Protein AF-A0A397UQ59-F1 (afdb_monomer_lite)

Organism: NCBI:txid44941

Secondary structure (DSSP, 8-state):
-HHHHHHHHHHHTS----EEEEEE-S---TTSGGG-SEEEEEE-PPPPPTT----------PPPPP--PPSPP---HHHHHHT-PPP----TTSS--PPPHHHHHHHHHHHHHHHHHHHHHHHHHHHHHHHHHHHHHHHHT-

Structure (mmCIF, N/CA/C/O backbone):
data_AF-A0A397UQ59-F1
#
_entry.id   AF-A0A397UQ59-F1
#
loop_
_atom_site.group_PDB
_atom_site.id
_atom_site.type_symbol
_atom_site.label_atom_id
_atom_site.label_alt_id
_atom_site.label_comp_id
_atom_site.label_asym_id
_atom_site.label_entity_id
_atom_site.label_seq_id
_atom_site.pdbx_PDB_ins_code
_atom_site.Cartn_x
_atom_site.Cartn_y
_atom_site.Cartn_z
_atom_site.occupancy
_atom_site.B_iso_or_equiv
_atom_site.auth_seq_id
_atom_site.auth_comp_id
_atom_site.auth_asym_id
_atom_site.auth_atom_id
_atom_site.pdbx_PDB_model_num
ATOM 1 N N . MET A 1 1 ? -3.990 -54.113 31.755 1.00 54.22 1 MET A N 1
ATOM 2 C CA . MET A 1 1 ? -4.418 -52.722 32.055 1.00 54.22 1 MET A CA 1
ATOM 3 C C . MET A 1 1 ? -5.938 -52.513 32.031 1.00 54.22 1 MET A C 1
ATOM 5 O O . MET A 1 1 ? -6.418 -51.573 32.645 1.00 54.22 1 MET A O 1
ATOM 9 N N . THR A 1 2 ? -6.726 -53.398 31.415 1.00 46.16 2 THR A N 1
ATOM 10 C CA . THR A 1 2 ? -8.191 -53.256 31.269 1.00 46.16 2 THR A CA 1
ATOM 11 C C . THR A 1 2 ? -9.005 -53.572 32.534 1.00 46.16 2 THR A C 1
ATOM 13 O O . THR A 1 2 ? -10.144 -53.132 32.653 1.00 46.16 2 THR A O 1
ATOM 16 N N . VAL A 1 3 ? -8.436 -54.308 33.495 1.00 53.44 3 VAL A N 1
ATOM 17 C CA . VAL A 1 3 ? -9.121 -54.706 34.745 1.00 53.44 3 VAL A CA 1
ATOM 18 C C . VAL A 1 3 ? -9.218 -53.540 35.743 1.00 53.44 3 VAL A C 1
ATOM 20 O O . VAL A 1 3 ? -10.230 -53.392 36.418 1.00 53.44 3 VAL A O 1
ATOM 23 N N . MET A 1 4 ? -8.227 -52.641 35.765 1.00 55.31 4 MET A N 1
ATOM 24 C CA . MET A 1 4 ? -8.211 -51.481 36.671 1.00 55.31 4 MET A CA 1
ATOM 25 C C . MET A 1 4 ? -9.218 -50.395 36.257 1.00 55.31 4 MET A C 1
ATOM 27 O O . MET A 1 4 ? -9.889 -49.824 37.113 1.00 55.31 4 MET A O 1
ATOM 31 N N . LEU A 1 5 ? -9.392 -50.152 34.949 1.00 54.16 5 LEU A N 1
ATOM 32 C CA . LEU A 1 5 ? -10.373 -49.175 34.452 1.00 54.16 5 LEU A CA 1
ATOM 33 C C . LEU A 1 5 ? -11.825 -49.648 34.612 1.00 54.16 5 LEU A C 1
ATOM 35 O O . LEU A 1 5 ? -12.690 -48.846 34.954 1.00 54.16 5 LEU A O 1
ATOM 39 N N . LYS A 1 6 ? -12.103 -50.944 34.409 1.00 48.81 6 LYS A N 1
ATOM 40 C CA . LYS A 1 6 ? -13.453 -51.500 34.619 1.00 48.81 6 LYS A CA 1
ATOM 41 C C . LYS A 1 6 ? -13.875 -51.431 36.090 1.00 48.81 6 LYS A C 1
ATOM 43 O O . LYS A 1 6 ? -15.040 -51.168 36.373 1.00 48.81 6 LYS A O 1
ATOM 48 N N . ASN A 1 7 ? -12.924 -51.588 37.010 1.00 49.34 7 ASN A N 1
ATOM 49 C CA . ASN A 1 7 ? -13.164 -51.398 38.436 1.00 49.34 7 ASN A CA 1
ATOM 50 C C . ASN A 1 7 ? -13.395 -49.913 38.773 1.00 49.34 7 ASN A C 1
ATOM 52 O O . ASN A 1 7 ? -14.385 -49.597 39.421 1.00 49.34 7 ASN A O 1
ATOM 56 N N . ALA A 1 8 ? -12.582 -48.984 38.260 1.00 51.16 8 ALA A N 1
ATOM 57 C CA . ALA A 1 8 ? -12.723 -47.548 38.540 1.00 51.16 8 ALA A CA 1
ATOM 58 C C . ALA A 1 8 ? -14.071 -46.934 38.097 1.00 51.16 8 ALA A C 1
ATOM 60 O O . ALA A 1 8 ? -14.598 -46.055 38.776 1.00 51.16 8 ALA A O 1
ATOM 61 N N . ILE A 1 9 ? -14.658 -47.413 36.993 1.00 53.09 9 ILE A N 1
ATOM 62 C CA . ILE A 1 9 ? -15.986 -46.967 36.530 1.00 53.09 9 ILE A CA 1
ATOM 63 C C . ILE A 1 9 ? -17.105 -47.567 37.400 1.00 53.09 9 ILE A C 1
ATOM 65 O O . ILE A 1 9 ? -18.092 -46.892 37.682 1.00 53.09 9 ILE A O 1
ATOM 69 N N . LYS A 1 10 ? -16.934 -48.804 37.889 1.00 46.94 10 LYS A N 1
ATOM 70 C CA . LYS A 1 10 ? -17.911 -49.476 38.761 1.00 46.94 10 LYS A CA 1
ATOM 71 C C . LYS A 1 10 ? -18.034 -48.813 40.140 1.00 46.94 10 LYS A C 1
ATOM 73 O O . LYS A 1 10 ? -19.135 -48.767 40.675 1.00 46.94 10 LYS A O 1
ATOM 78 N N . TYR A 1 11 ? -16.942 -48.266 40.683 1.00 46.31 11 TYR A N 1
ATOM 79 C CA . TYR A 1 11 ? -16.928 -47.643 42.015 1.00 46.31 11 TYR A CA 1
ATOM 80 C C . TYR A 1 11 ? -17.379 -46.169 42.042 1.00 46.31 11 TYR A C 1
ATOM 82 O O . TYR A 1 11 ? -17.708 -45.667 43.107 1.00 46.31 11 TYR A O 1
ATOM 90 N N . ARG A 1 12 ? -17.460 -45.460 40.903 1.00 46.72 12 ARG A N 1
ATOM 91 C CA . ARG A 1 12 ? -17.878 -44.037 40.878 1.00 46.72 12 ARG A CA 1
ATOM 92 C C . ARG A 1 12 ? -19.399 -43.829 40.961 1.00 46.72 12 ARG A C 1
ATOM 94 O O . ARG A 1 12 ? -19.843 -42.740 41.297 1.00 46.72 12 ARG A O 1
ATOM 101 N N . ILE A 1 13 ? -20.193 -44.866 40.684 1.00 50.78 13 ILE A N 1
ATOM 102 C CA . ILE A 1 13 ? -21.668 -44.820 40.748 1.00 50.78 13 ILE A CA 1
ATOM 103 C C . ILE A 1 13 ? -22.187 -45.205 42.155 1.00 50.78 13 ILE A C 1
ATOM 105 O O . ILE A 1 13 ? -23.384 -45.136 42.412 1.00 50.78 13 ILE A O 1
ATOM 109 N N . GLN A 1 14 ? -21.315 -45.614 43.086 1.00 52.03 14 GLN A N 1
ATOM 110 C CA . GLN A 1 14 ? -21.746 -46.280 44.324 1.00 52.03 14 GLN A CA 1
ATOM 111 C C . GLN A 1 14 ? -22.047 -45.377 45.531 1.00 52.03 14 GLN A C 1
ATOM 113 O O . GLN A 1 14 ? -22.635 -45.889 46.476 1.00 52.03 14 GLN A O 1
ATOM 118 N N . ASP A 1 15 ? -21.787 -44.066 45.493 1.00 57.03 15 ASP A N 1
ATOM 119 C CA . ASP A 1 15 ? -21.929 -43.210 46.689 1.00 57.03 15 ASP A CA 1
ATOM 120 C C . ASP A 1 15 ? -22.931 -42.048 46.534 1.00 57.03 15 ASP A C 1
ATOM 122 O O . ASP A 1 15 ? -22.668 -40.924 46.956 1.00 57.03 15 ASP A O 1
ATOM 126 N N . LEU A 1 16 ? -24.124 -42.296 45.979 1.00 59.91 16 LEU A N 1
ATOM 127 C CA . LEU A 1 16 ? -25.260 -41.395 46.226 1.00 59.91 16 LEU A CA 1
ATOM 128 C C . LEU A 1 16 ? -25.850 -41.731 47.598 1.00 59.91 16 LEU A C 1
ATOM 130 O O . LEU A 1 16 ? -26.642 -42.663 47.746 1.00 59.91 16 LEU A O 1
ATOM 134 N N . GLN A 1 17 ? -25.428 -40.992 48.622 1.00 69.69 17 GLN A N 1
ATOM 135 C CA . GLN A 1 17 ? -25.915 -41.178 49.986 1.00 69.69 17 GLN A CA 1
ATOM 136 C C . GLN A 1 17 ? -27.404 -40.817 50.076 1.00 69.69 17 GLN A C 1
ATOM 138 O O . GLN A 1 17 ? -27.796 -39.654 49.992 1.00 69.69 17 GLN A O 1
ATOM 143 N N . ILE A 1 18 ? -28.256 -41.828 50.255 1.00 77.25 18 ILE A N 1
ATOM 144 C CA . ILE A 1 18 ? -29.697 -41.632 50.441 1.00 77.25 18 ILE A CA 1
ATOM 145 C C . ILE A 1 18 ? -29.925 -41.093 51.851 1.00 77.25 18 ILE A C 1
ATOM 147 O O . ILE A 1 18 ? -29.702 -41.799 52.835 1.00 77.25 18 ILE A O 1
ATOM 151 N N . THR A 1 19 ? -30.421 -39.861 51.952 1.00 85.75 19 THR A N 1
ATOM 152 C CA . THR A 1 19 ? -30.761 -39.254 53.244 1.00 85.75 19 THR A CA 1
ATOM 153 C C . THR A 1 19 ? -32.267 -39.328 53.470 1.00 85.75 19 THR A C 1
ATOM 155 O O . THR A 1 19 ? -33.054 -38.831 52.662 1.00 85.75 19 THR A O 1
ATOM 158 N N . ASN A 1 20 ? -32.682 -39.955 54.574 1.00 88.19 20 ASN A N 1
ATOM 159 C CA . ASN A 1 20 ? -34.077 -39.953 55.013 1.00 88.19 20 ASN A CA 1
ATOM 160 C C . ASN A 1 20 ? -34.292 -38.813 56.009 1.00 88.19 20 ASN A C 1
ATOM 162 O O . ASN A 1 20 ? -33.574 -38.722 57.002 1.00 88.19 20 ASN A O 1
ATOM 166 N N . ILE A 1 21 ? -35.299 -37.977 55.768 1.00 91.62 21 ILE A N 1
ATOM 16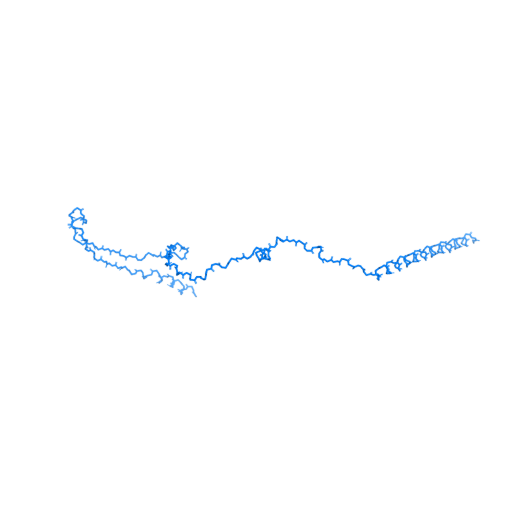7 C CA . ILE A 1 21 ? -35.696 -36.902 56.681 1.00 91.62 21 ILE A CA 1
ATOM 168 C C . ILE A 1 21 ? -37.134 -37.136 57.137 1.00 91.62 21 ILE A C 1
ATOM 170 O O . ILE A 1 21 ? -38.024 -37.343 56.312 1.00 91.62 21 ILE A O 1
ATOM 174 N N . CYS A 1 22 ? -37.368 -37.066 58.447 1.00 88.44 22 CYS A N 1
ATOM 175 C CA . CYS A 1 22 ? -38.714 -37.019 59.013 1.00 88.44 22 CYS A CA 1
ATOM 176 C C . CYS A 1 22 ? -39.198 -35.565 59.046 1.00 88.44 22 CYS A C 1
ATOM 178 O O . CYS A 1 22 ? -38.596 -34.717 59.702 1.00 88.44 22 CYS A O 1
ATOM 180 N N . TYR A 1 23 ? -40.284 -35.280 58.333 1.00 89.25 23 TYR A N 1
ATOM 181 C CA . TYR A 1 23 ? -40.887 -33.957 58.229 1.00 89.25 23 TYR A CA 1
ATOM 182 C C . TYR A 1 23 ? -42.260 -33.932 58.904 1.00 89.25 23 TYR A C 1
ATOM 184 O O . TYR A 1 23 ? -43.159 -34.698 58.545 1.00 89.25 23 TYR A O 1
ATOM 192 N N . THR A 1 24 ? -42.431 -33.019 59.856 1.00 89.88 24 THR A N 1
ATOM 193 C CA . THR A 1 24 ? -43.722 -32.647 60.440 1.00 89.88 24 THR A CA 1
ATOM 194 C C . THR A 1 24 ? -44.283 -31.441 59.689 1.00 89.88 24 THR A C 1
ATOM 196 O O . THR A 1 24 ? -43.689 -30.362 59.664 1.00 89.88 24 THR A O 1
ATOM 199 N N . SER A 1 25 ? -45.444 -31.616 59.057 1.00 84.81 25 SER A N 1
ATOM 200 C CA . SER A 1 25 ? -46.143 -30.513 58.390 1.00 84.81 25 SER A CA 1
ATOM 201 C C . SER A 1 25 ? -46.704 -29.530 59.422 1.00 84.81 25 SER A C 1
ATOM 203 O O . SER A 1 25 ? -47.196 -29.941 60.474 1.00 84.81 25 SER A O 1
ATOM 205 N N . LYS A 1 26 ? -46.673 -28.230 59.104 1.00 83.56 26 LYS A N 1
ATOM 206 C CA . LYS A 1 26 ? -47.348 -27.186 59.900 1.00 83.56 26 LYS A CA 1
ATOM 207 C C . LYS A 1 26 ? -48.863 -27.148 59.668 1.00 83.56 26 LYS A C 1
ATOM 209 O O . LYS A 1 26 ? -49.589 -26.658 60.521 1.00 83.56 26 LYS A O 1
ATOM 214 N N . GLN A 1 27 ? -49.327 -27.650 58.526 1.00 77.62 27 GLN A N 1
ATOM 215 C CA . GLN A 1 27 ? -50.747 -27.814 58.211 1.00 77.62 27 GLN A CA 1
ATOM 216 C C . GLN A 1 27 ? -51.157 -29.237 58.609 1.00 77.62 27 GLN A C 1
ATOM 218 O O . GLN A 1 27 ? -50.622 -30.194 58.040 1.00 77.62 27 GLN A O 1
ATOM 223 N N . GLN A 1 28 ? -52.028 -29.359 59.6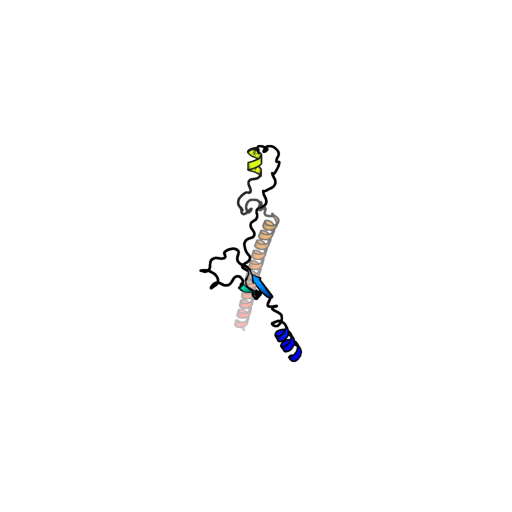17 1.00 70.44 28 GLN A N 1
ATOM 224 C CA . GLN A 1 28 ? -52.407 -30.615 60.284 1.00 70.44 28 GLN A CA 1
ATOM 225 C C . GLN A 1 28 ? -53.920 -30.889 60.188 1.00 70.44 28 GLN A C 1
ATOM 227 O O . GLN A 1 28 ? -54.547 -31.245 61.179 1.00 70.44 28 GLN A O 1
ATOM 232 N N . ASP A 1 29 ? -54.513 -30.717 59.005 1.00 74.62 29 ASP A N 1
ATOM 233 C CA . ASP A 1 29 ? -55.906 -31.123 58.771 1.00 74.62 29 ASP A CA 1
ATOM 234 C C . ASP A 1 29 ? -55.964 -32.584 58.294 1.00 74.62 29 ASP A C 1
ATOM 236 O O . ASP A 1 29 ? -55.140 -33.001 57.477 1.00 74.62 29 ASP A O 1
ATOM 240 N N . GLU A 1 30 ? -56.964 -33.349 58.747 1.00 73.38 30 GLU A N 1
ATOM 241 C CA . GLU A 1 30 ? -57.141 -34.784 58.433 1.00 73.38 30 GLU A CA 1
ATOM 242 C C . GLU A 1 30 ? -57.270 -35.081 56.930 1.00 73.38 30 GLU A C 1
ATOM 244 O O . GLU A 1 30 ? -56.935 -36.176 56.474 1.00 73.38 30 GLU A O 1
ATOM 249 N N . ALA A 1 31 ? -57.703 -34.092 56.142 1.00 80.94 31 ALA A N 1
ATOM 250 C CA . ALA A 1 31 ? -57.770 -34.191 54.686 1.00 80.94 31 ALA A CA 1
ATOM 251 C C . ALA A 1 31 ? -56.378 -34.293 54.028 1.00 80.94 31 ALA A C 1
ATOM 253 O O . ALA A 1 31 ? -56.256 -34.776 52.901 1.00 80.94 31 ALA A O 1
ATOM 254 N N . TYR A 1 32 ? -55.316 -33.856 54.714 1.00 74.25 32 TYR A N 1
ATOM 255 C CA . TYR A 1 32 ? -53.944 -33.895 54.219 1.00 74.25 32 TYR A CA 1
ATOM 256 C C . TYR A 1 32 ? -53.146 -35.033 54.865 1.00 74.25 32 TYR A C 1
ATOM 258 O O . TYR A 1 32 ? -53.374 -35.450 55.994 1.00 74.25 32 TYR A O 1
ATOM 266 N N . ASN A 1 33 ? -52.151 -35.543 54.133 1.00 75.44 33 ASN A N 1
ATOM 267 C CA . ASN A 1 33 ? -51.263 -36.617 54.600 1.00 75.44 33 ASN A CA 1
ATOM 268 C C . ASN A 1 33 ? -51.965 -37.927 55.011 1.00 75.44 33 ASN A C 1
ATOM 270 O O . ASN A 1 33 ? -51.432 -38.661 55.838 1.00 75.44 33 ASN A O 1
ATOM 274 N N . SER A 1 34 ? -53.139 -38.230 54.451 1.00 83.44 34 SER A N 1
ATOM 275 C CA . SER A 1 34 ? -53.918 -39.433 54.795 1.00 83.44 34 SER A CA 1
ATOM 276 C C . SER A 1 34 ? -54.140 -39.601 56.313 1.00 83.44 34 SER A C 1
ATOM 278 O O . SER A 1 34 ? -54.178 -40.726 56.803 1.00 83.44 34 SER A O 1
ATOM 280 N N . GLY A 1 35 ? -54.206 -38.490 57.065 1.00 78.69 35 GLY A N 1
ATOM 281 C CA . GLY A 1 35 ? -54.331 -38.482 58.528 1.00 78.69 35 GLY A CA 1
ATOM 282 C C . GLY A 1 35 ? -53.029 -38.698 59.322 1.00 78.69 35 GLY A C 1
ATOM 283 O O . GLY A 1 35 ? -53.062 -38.713 60.549 1.00 78.69 35 GLY A O 1
ATOM 284 N N . ALA A 1 36 ? -51.868 -38.852 58.675 1.00 81.50 36 ALA A N 1
ATOM 285 C CA . ALA A 1 36 ? -50.585 -39.001 59.365 1.00 81.50 36 ALA A CA 1
ATOM 286 C C . ALA A 1 36 ? -49.991 -37.647 59.803 1.00 81.50 36 ALA A C 1
ATOM 288 O O . ALA A 1 36 ? -50.045 -36.650 59.081 1.00 81.50 36 ALA A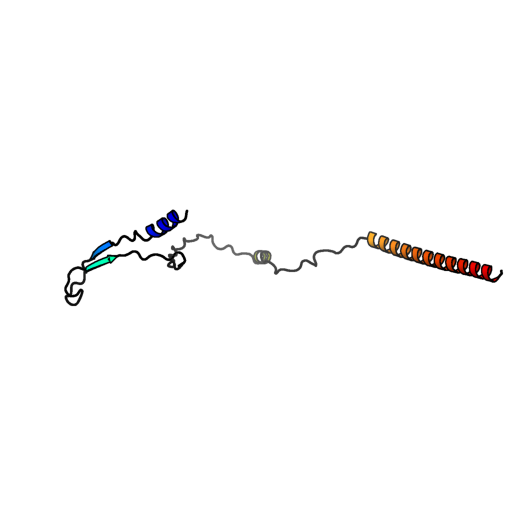 O 1
ATOM 289 N N . THR A 1 37 ? -49.329 -37.611 60.961 1.00 83.38 37 THR A N 1
ATOM 290 C CA . THR A 1 37 ? -48.699 -36.387 61.500 1.00 83.38 37 THR A CA 1
ATOM 291 C C . THR A 1 37 ? -47.317 -36.100 60.905 1.00 83.38 37 THR A C 1
ATOM 293 O O . THR A 1 37 ? -46.872 -34.950 60.882 1.00 83.38 37 THR A O 1
ATOM 296 N N . GLN A 1 38 ? -46.631 -37.131 60.399 1.00 87.00 38 GLN A N 1
ATOM 297 C CA . GLN A 1 38 ? -45.273 -37.040 59.855 1.00 87.00 38 GLN A CA 1
ATOM 298 C C . GLN A 1 38 ? -45.171 -37.691 58.474 1.00 87.00 38 GLN A C 1
ATOM 300 O O . GLN A 1 38 ? -45.956 -38.573 58.124 1.00 87.00 38 GLN A O 1
ATOM 305 N N . ARG A 1 39 ? -44.185 -37.255 57.686 1.00 89.50 39 ARG A N 1
ATOM 306 C CA . ARG A 1 39 ? -43.783 -37.869 56.414 1.00 89.50 39 ARG A CA 1
ATOM 307 C C . ARG A 1 39 ? -42.300 -38.194 56.459 1.00 89.50 39 ARG A C 1
ATOM 309 O O . ARG A 1 39 ? -41.515 -37.377 56.931 1.00 89.50 39 ARG A O 1
ATOM 316 N N . ILE A 1 40 ? -41.910 -39.346 55.925 1.00 90.31 40 ILE A N 1
ATOM 317 C CA . ILE A 1 40 ? -40.499 -39.679 55.714 1.00 90.31 40 ILE A CA 1
ATOM 318 C C . ILE A 1 40 ? -40.174 -39.384 54.251 1.00 90.31 40 ILE A C 1
ATOM 320 O O . ILE A 1 40 ? -40.756 -39.990 53.352 1.00 90.31 40 ILE A O 1
ATOM 324 N N . ILE A 1 41 ? -39.271 -38.436 54.011 1.00 90.81 41 ILE A N 1
ATOM 325 C CA . ILE A 1 41 ? -38.853 -38.013 52.674 1.00 90.81 41 ILE A CA 1
ATOM 326 C C . ILE A 1 41 ? -37.475 -38.601 52.387 1.00 90.81 41 ILE A C 1
ATOM 328 O O . ILE A 1 41 ? -36.536 -38.414 53.161 1.00 90.81 41 ILE A O 1
ATOM 332 N N . ARG A 1 42 ? -37.363 -39.297 51.254 1.00 88.44 42 ARG A N 1
ATOM 333 C CA . ARG A 1 42 ? -36.094 -39.779 50.704 1.00 88.44 42 ARG A CA 1
ATOM 334 C C . ARG A 1 42 ? -35.521 -38.710 49.794 1.00 88.44 42 ARG A C 1
ATOM 336 O O . ARG A 1 42 ? -36.072 -38.464 48.725 1.00 88.44 42 ARG A O 1
ATOM 343 N N . ILE A 1 43 ? -34.438 -38.081 50.228 1.00 87.00 43 ILE A N 1
ATOM 344 C CA . ILE A 1 43 ? -33.708 -37.114 49.416 1.00 87.00 43 ILE A CA 1
ATOM 345 C C . ILE A 1 43 ? -32.551 -37.843 48.746 1.00 87.00 43 ILE A C 1
ATOM 347 O O . ILE A 1 43 ? -31.761 -38.524 49.404 1.00 87.00 43 ILE A O 1
ATOM 351 N N . VAL A 1 44 ? -32.488 -37.698 47.426 1.00 85.94 44 VAL A N 1
ATOM 352 C CA . VAL A 1 44 ? -31.423 -38.229 46.579 1.00 85.94 44 VAL A CA 1
ATOM 353 C C . VAL A 1 44 ? -30.884 -37.072 45.753 1.00 85.94 44 VAL A C 1
ATOM 355 O O . VAL A 1 44 ? -31.657 -36.332 45.142 1.00 85.94 44 VAL A O 1
ATOM 358 N N . GLU A 1 45 ? -29.567 -36.904 45.763 1.00 81.31 45 GLU A N 1
ATOM 359 C CA . GLU A 1 45 ? -28.890 -35.938 44.904 1.00 81.31 45 GLU A CA 1
ATOM 360 C C . GLU A 1 45 ? -29.001 -36.394 43.443 1.00 81.31 45 GLU A C 1
ATOM 362 O O . GLU A 1 45 ? -28.686 -37.535 43.103 1.00 81.31 45 GLU A O 1
ATOM 367 N N . ILE A 1 46 ? -29.521 -35.518 42.584 1.00 80.44 46 ILE A N 1
ATOM 368 C CA . ILE A 1 46 ? -29.715 -35.819 41.164 1.00 80.44 46 ILE A CA 1
ATOM 369 C C . ILE A 1 46 ? -28.349 -35.698 40.469 1.00 80.44 46 ILE A C 1
ATOM 371 O O . ILE A 1 46 ? -27.727 -34.640 40.583 1.00 80.44 46 ILE A O 1
ATOM 375 N N . PRO A 1 47 ? -27.877 -36.730 39.741 1.00 74.19 47 PRO A N 1
ATOM 376 C CA . PRO A 1 47 ? -26.618 -36.659 39.004 1.00 74.19 47 PRO A CA 1
ATOM 377 C C . PRO A 1 47 ? -26.632 -35.514 37.986 1.00 74.19 47 PRO A C 1
ATOM 379 O O . PRO A 1 47 ? -27.515 -35.454 37.130 1.00 74.19 47 PRO A O 1
ATOM 382 N N . VAL A 1 48 ? -25.652 -34.614 38.078 1.00 72.75 48 VAL A N 1
ATOM 383 C CA . VAL A 1 48 ? -25.509 -33.469 37.167 1.00 72.75 48 VAL A CA 1
ATOM 384 C C . VAL A 1 48 ? -24.817 -33.915 35.877 1.00 72.75 48 VAL A C 1
ATOM 386 O O . VAL A 1 48 ? -23.753 -34.535 35.929 1.00 72.75 48 VAL A O 1
ATOM 389 N N . ASP A 1 49 ? -25.415 -33.594 34.725 1.00 80.12 49 ASP A N 1
ATOM 390 C CA . ASP A 1 49 ? -24.827 -33.850 33.406 1.00 80.12 49 ASP A CA 1
ATOM 391 C C . ASP A 1 49 ? -23.623 -32.913 33.163 1.00 80.12 49 ASP A C 1
ATOM 393 O O . ASP A 1 49 ? -23.784 -31.691 33.230 1.00 80.12 49 ASP A O 1
ATOM 397 N N . PRO A 1 50 ? -22.422 -33.443 32.858 1.00 80.62 50 PRO A N 1
ATOM 398 C CA . PRO A 1 50 ? -21.240 -32.636 32.566 1.00 80.62 50 PRO A CA 1
ATOM 399 C C . PRO A 1 50 ? -21.368 -31.661 31.384 1.00 80.62 50 PRO A C 1
ATOM 401 O O . PRO A 1 50 ? -20.538 -30.757 31.289 1.00 80.62 50 PRO A O 1
ATOM 404 N N . ILE A 1 51 ? -22.332 -31.842 30.467 1.00 80.31 51 ILE A N 1
ATOM 405 C CA . ILE A 1 51 ? -22.515 -30.959 29.296 1.00 80.31 51 ILE A CA 1
ATOM 406 C C . ILE A 1 51 ? -23.676 -29.963 29.436 1.00 80.31 51 ILE A C 1
ATOM 408 O O . ILE A 1 51 ? -23.803 -29.051 28.614 1.00 80.31 51 ILE A O 1
ATOM 412 N N . ASP A 1 52 ? -24.510 -30.089 30.471 1.00 75.00 52 ASP A N 1
ATOM 413 C CA . ASP A 1 52 ? -25.604 -29.146 30.692 1.00 75.00 52 ASP A CA 1
ATOM 414 C C . ASP A 1 52 ? -25.058 -27.828 31.266 1.00 75.00 52 ASP A C 1
ATOM 416 O O . ASP A 1 52 ? -24.608 -27.739 32.408 1.00 75.00 52 ASP A O 1
ATOM 420 N N . SER A 1 53 ? -25.074 -26.782 30.437 1.00 66.00 53 SER A N 1
ATOM 421 C CA . SER A 1 53 ? -24.571 -25.448 30.786 1.00 66.00 53 SER A CA 1
ATOM 422 C C . SER A 1 53 ? -25.639 -24.523 31.377 1.00 66.00 53 SER A C 1
ATOM 424 O O . SER A 1 53 ? -25.358 -23.340 31.599 1.00 66.00 53 SER A O 1
ATOM 426 N N . SER A 1 54 ? -26.855 -25.021 31.645 1.00 66.75 54 SER A N 1
ATOM 427 C CA . SER A 1 54 ? -27.968 -24.219 32.164 1.00 66.75 54 SER A CA 1
ATOM 428 C C . SER A 1 54 ? -27.752 -23.799 33.622 1.00 66.75 54 SER A C 1
ATOM 430 O O . SER A 1 54 ? -28.340 -24.312 34.575 1.00 66.75 54 SER A O 1
ATOM 432 N N . THR A 1 55 ? -26.889 -22.806 33.807 1.00 62.41 55 THR A N 1
ATOM 433 C CA . THR A 1 55 ? -26.724 -22.095 35.069 1.00 62.41 55 THR A CA 1
ATOM 434 C C . THR A 1 55 ? -27.692 -20.917 35.119 1.00 62.41 55 THR A C 1
ATOM 436 O O . THR A 1 55 ? -27.857 -20.144 34.172 1.00 62.41 55 THR A O 1
ATOM 439 N N . LYS A 1 56 ? -28.386 -20.795 36.254 1.00 65.94 56 LYS A N 1
ATOM 440 C CA . LYS A 1 56 ? -29.305 -19.694 36.559 1.00 65.94 56 LYS A CA 1
ATOM 441 C C . LYS A 1 56 ? -28.578 -18.360 36.350 1.00 65.94 56 LYS A C 1
ATOM 443 O O . LYS A 1 56 ? -27.463 -18.186 36.834 1.00 65.94 56 LYS A O 1
ATOM 448 N N . LYS A 1 57 ? -29.211 -17.404 35.660 1.00 63.78 57 LYS A N 1
ATOM 449 C CA . LYS A 1 57 ? -28.670 -16.044 35.511 1.00 63.78 57 LYS A CA 1
ATOM 450 C C . LYS A 1 57 ? -28.588 -15.385 36.891 1.00 63.78 57 LYS A C 1
ATOM 452 O O . LYS A 1 57 ? -29.597 -14.916 37.412 1.00 63.78 57 LYS A O 1
ATOM 457 N N . PHE A 1 58 ? -27.400 -15.341 37.486 1.00 59.78 58 PHE A N 1
ATOM 458 C CA . PHE A 1 58 ? -27.147 -14.569 38.701 1.00 59.78 58 PHE A CA 1
ATOM 459 C C . PHE A 1 58 ? -27.006 -13.091 38.331 1.00 59.78 58 PHE A C 1
ATOM 461 O O . PHE A 1 58 ? -25.915 -12.590 38.090 1.00 59.78 58 PHE A O 1
ATOM 468 N N . GLY A 1 59 ? -28.139 -12.402 38.233 1.00 61.97 59 GLY A N 1
ATOM 469 C CA . GLY A 1 59 ? -28.196 -10.963 38.004 1.00 61.97 59 GLY A CA 1
ATOM 470 C C . GLY A 1 59 ? -28.551 -10.213 39.279 1.00 61.97 59 GLY A C 1
ATOM 471 O O . GLY A 1 59 ? -29.656 -9.695 39.384 1.00 61.97 59 GLY A O 1
ATOM 472 N N . LEU A 1 60 ? -27.634 -10.138 40.243 1.00 66.25 60 LEU A N 1
ATOM 473 C CA . LEU A 1 60 ? -27.701 -9.108 41.281 1.00 66.25 60 LEU A CA 1
ATOM 474 C C . LEU A 1 60 ? -26.781 -7.977 40.836 1.00 66.25 60 LEU A C 1
ATOM 476 O O . LEU A 1 60 ? -25.590 -7.975 41.137 1.00 66.25 60 LEU A O 1
ATOM 480 N N . SER A 1 61 ? -27.330 -7.031 40.069 1.00 68.06 61 SER A N 1
ATOM 481 C CA . SER A 1 61 ? -26.670 -5.740 39.902 1.00 68.06 61 SER A CA 1
ATOM 482 C C . SER A 1 61 ? -26.617 -5.105 41.281 1.00 68.06 61 SER A C 1
ATOM 484 O O . SER A 1 61 ? -27.629 -4.619 41.787 1.00 68.06 61 SER A O 1
ATOM 486 N N . LEU A 1 62 ? -25.437 -5.129 41.896 1.00 71.88 62 LEU A N 1
ATOM 487 C CA . LEU A 1 62 ? -25.137 -4.264 43.027 1.00 71.88 62 LEU A CA 1
ATOM 488 C C . LEU A 1 62 ? -25.523 -2.825 42.640 1.00 71.88 62 LEU A C 1
ATOM 490 O O . LEU A 1 62 ? -25.389 -2.461 41.464 1.00 71.88 62 LEU A O 1
ATOM 494 N N . PRO A 1 63 ? -26.028 -2.008 43.578 1.00 78.06 63 PRO A N 1
ATOM 495 C CA . PRO A 1 63 ? -26.256 -0.600 43.294 1.00 78.06 63 PRO A CA 1
ATOM 496 C C . PRO A 1 63 ? -24.933 0.002 42.806 1.00 78.06 63 PRO A C 1
ATOM 498 O O . PRO A 1 63 ? -23.919 -0.084 43.500 1.00 78.06 63 PRO A O 1
ATOM 501 N N . LEU A 1 64 ? -24.928 0.528 41.575 1.00 77.38 64 LEU A N 1
ATOM 502 C CA . LEU A 1 64 ? -23.733 1.117 40.978 1.00 77.38 64 LEU A CA 1
ATOM 503 C C . LEU A 1 64 ? -23.246 2.238 41.900 1.00 77.38 64 LEU A C 1
ATOM 505 O O . LEU A 1 64 ? -24.021 3.127 42.259 1.00 77.38 64 LEU A O 1
ATOM 509 N N . ALA A 1 65 ? -21.977 2.176 42.304 1.00 81.38 65 ALA A N 1
ATOM 510 C CA . ALA A 1 65 ? -21.392 3.218 43.131 1.00 81.38 65 ALA A CA 1
ATOM 511 C C . ALA A 1 65 ? -21.514 4.578 42.414 1.00 81.38 65 ALA A C 1
ATOM 513 O O . ALA A 1 65 ? -21.309 4.645 41.196 1.00 81.38 65 ALA A O 1
ATOM 514 N N . PRO A 1 66 ? -21.851 5.660 43.137 1.00 83.12 66 PRO A N 1
ATOM 515 C CA . PRO A 1 66 ? -22.019 6.969 42.529 1.00 83.12 66 PRO A CA 1
ATOM 516 C C . PRO A 1 66 ? -20.680 7.466 41.983 1.00 83.12 66 PRO A C 1
ATOM 518 O O . PRO A 1 66 ? -19.699 7.588 42.718 1.00 83.12 66 PRO A O 1
ATOM 521 N N . ILE A 1 67 ? -20.641 7.767 40.685 1.00 82.75 67 ILE A N 1
ATOM 522 C CA . ILE A 1 67 ? -19.453 8.329 40.048 1.00 82.75 67 ILE A CA 1
ATOM 523 C C . ILE A 1 67 ? -19.460 9.841 40.290 1.00 82.75 67 ILE A C 1
ATOM 525 O O . ILE A 1 67 ? -20.237 10.582 39.688 1.00 82.75 67 ILE A O 1
ATOM 529 N N . LEU A 1 68 ? -18.609 10.299 41.208 1.00 86.81 68 LEU A N 1
ATOM 530 C CA . LEU A 1 68 ? -18.460 11.715 41.543 1.00 86.81 68 LEU A CA 1
ATOM 531 C C . LEU A 1 68 ? -17.572 12.417 40.506 1.00 86.81 68 LEU A C 1
ATOM 533 O O . LEU A 1 68 ? -16.382 12.638 40.726 1.00 86.81 68 LEU A O 1
ATOM 537 N N . HIS A 1 69 ? -18.152 12.739 39.350 1.00 85.12 69 HIS A N 1
ATOM 538 C CA . HIS A 1 69 ? -17.492 13.555 38.332 1.00 85.12 69 HIS A CA 1
ATOM 539 C C . HIS A 1 69 ? -17.417 15.028 38.753 1.00 85.12 69 HIS A C 1
ATOM 541 O O . HIS A 1 69 ? -18.284 15.543 39.461 1.00 85.12 69 HIS A O 1
ATOM 547 N N . SER A 1 70 ? -16.414 15.740 38.245 1.00 84.69 70 SER A N 1
ATOM 548 C CA . SER A 1 70 ? -16.501 17.192 38.117 1.00 84.69 70 SER A CA 1
ATOM 549 C C . SER A 1 70 ? -17.608 17.568 37.122 1.00 84.69 70 SER A C 1
ATOM 551 O O . SER A 1 70 ? -18.003 16.765 36.272 1.00 84.69 70 SER A O 1
ATOM 553 N N . LEU A 1 71 ? -18.122 18.800 37.220 1.00 85.25 71 LEU A N 1
ATOM 554 C CA . LEU A 1 71 ? -19.081 19.321 36.244 1.00 85.25 71 LEU A CA 1
ATOM 555 C C . LEU A 1 71 ? -18.517 19.161 34.827 1.00 85.25 71 LEU A C 1
ATOM 557 O O . LEU A 1 71 ? -17.342 19.448 34.595 1.00 85.25 71 LEU A O 1
ATOM 561 N N . LEU A 1 72 ? -19.358 18.702 33.896 1.00 77.75 72 LEU A N 1
ATOM 562 C CA . LEU A 1 72 ? -18.950 18.404 32.526 1.00 77.75 72 LEU A CA 1
ATOM 563 C C . LEU A 1 72 ? -18.232 19.605 31.905 1.00 77.75 72 LEU A C 1
ATOM 565 O O . LEU A 1 72 ? -18.814 20.680 31.727 1.00 77.75 72 LEU A O 1
ATOM 569 N N . CYS A 1 73 ? -16.966 19.405 31.545 1.00 75.12 73 CYS A N 1
ATOM 570 C CA . CYS A 1 73 ? -16.235 20.363 30.736 1.00 75.12 73 CYS A CA 1
ATOM 571 C C . CYS A 1 73 ? -16.937 20.471 29.379 1.00 75.12 73 CYS A C 1
ATOM 573 O O . CYS A 1 73 ? -17.116 19.476 28.676 1.00 75.12 73 CYS A O 1
ATOM 575 N N . LYS A 1 74 ? -17.357 21.683 29.007 1.00 82.44 74 LYS A N 1
ATOM 576 C CA . LYS A 1 74 ? -17.935 21.936 27.685 1.00 82.44 74 LYS A CA 1
ATOM 577 C C . LYS A 1 74 ? -16.821 21.807 26.653 1.00 82.44 74 LYS A C 1
ATOM 579 O O . LYS A 1 74 ? -15.930 22.653 26.612 1.00 82.44 74 LYS A O 1
ATOM 584 N N . ILE A 1 75 ? -16.872 20.757 25.839 1.00 84.94 75 ILE A N 1
ATOM 585 C CA . ILE A 1 75 ? -15.942 20.598 24.724 1.00 84.94 75 ILE A CA 1
ATOM 586 C C . ILE A 1 75 ? -16.135 21.752 23.733 1.00 84.94 75 ILE A C 1
ATOM 588 O O . ILE A 1 75 ? -17.262 22.155 23.433 1.00 84.94 75 ILE A O 1
ATOM 592 N N . SER A 1 76 ? -15.035 22.325 23.248 1.00 90.94 76 SER A N 1
ATOM 593 C CA . SER A 1 76 ? -15.093 23.362 22.217 1.00 90.94 76 SER A CA 1
ATOM 594 C C . SER A 1 76 ? -15.397 22.736 20.853 1.00 90.94 76 SER A C 1
ATOM 596 O O . SER A 1 76 ? -14.889 21.662 20.533 1.00 90.94 76 SER A O 1
ATOM 598 N N . ALA A 1 77 ? -16.156 23.427 19.996 1.00 89.19 77 ALA A N 1
ATOM 599 C CA . ALA A 1 77 ? -16.489 22.932 18.654 1.00 89.19 77 ALA A CA 1
ATOM 600 C C . ALA A 1 77 ? -15.240 22.602 17.808 1.00 89.19 77 ALA A C 1
ATOM 602 O O . ALA A 1 77 ? -15.232 21.627 17.061 1.00 89.19 77 ALA A O 1
ATOM 603 N N . LYS A 1 78 ? -14.157 23.378 17.967 1.00 88.00 78 LYS A N 1
ATOM 604 C CA . LYS A 1 78 ? -12.873 23.139 17.280 1.00 88.00 78 LYS A CA 1
ATOM 605 C C . LYS A 1 78 ? -12.186 21.860 17.756 1.00 88.00 78 LYS A C 1
ATOM 607 O O . LYS A 1 78 ? -11.570 21.149 16.969 1.00 88.00 78 LYS A O 1
ATOM 612 N N . GLU A 1 79 ? -12.273 21.590 19.053 1.00 90.50 79 GLU A N 1
ATOM 613 C CA . GLU A 1 79 ? -11.681 20.404 19.660 1.00 90.50 79 GLU A CA 1
ATOM 614 C C . GLU A 1 79 ? -12.417 19.159 19.181 1.00 90.50 79 GLU A C 1
ATOM 616 O O . GLU A 1 79 ? -11.788 18.230 18.687 1.00 90.50 79 GLU A O 1
ATOM 621 N N . GLN A 1 80 ? -13.749 19.191 19.202 1.00 90.56 80 GLN A N 1
ATOM 622 C CA . GLN A 1 80 ? -14.562 18.092 18.702 1.00 90.56 80 GLN A CA 1
ATOM 623 C C . GLN A 1 80 ? -14.253 17.766 17.237 1.00 90.56 80 GLN A C 1
ATOM 625 O O . GLN A 1 80 ? -14.072 16.598 16.917 1.00 90.56 80 GLN A O 1
ATOM 630 N N . GLN A 1 81 ? -14.119 18.778 16.369 1.00 89.06 81 GLN A N 1
ATOM 631 C CA . GLN A 1 81 ? -13.765 18.582 14.957 1.00 89.06 81 GLN A CA 1
ATOM 632 C C . GLN A 1 81 ? -12.405 17.902 14.767 1.00 89.06 81 GLN A C 1
ATOM 634 O O . GLN A 1 81 ? -12.268 17.053 13.890 1.00 89.06 81 GLN A O 1
ATOM 639 N N . LYS A 1 82 ? -11.409 18.236 15.598 1.00 90.94 82 LYS A N 1
ATOM 640 C CA . LYS A 1 82 ? -10.071 17.628 15.542 1.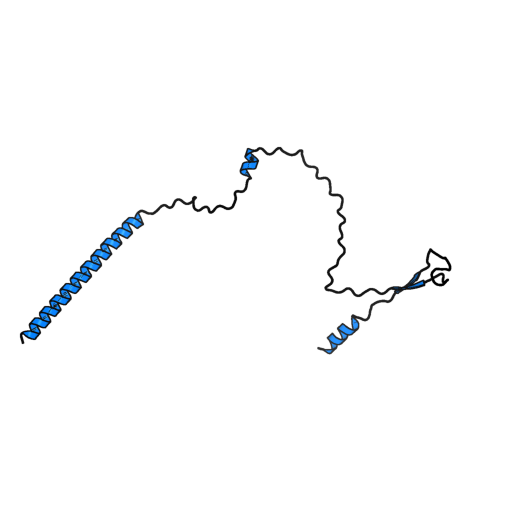00 90.94 82 LYS A CA 1
ATOM 641 C C . LYS A 1 82 ? -10.088 16.135 15.890 1.00 90.94 82 LYS A C 1
ATOM 643 O O . LYS A 1 82 ? -9.258 15.387 15.384 1.00 90.94 82 LYS A O 1
ATOM 648 N N . TRP A 1 83 ? -11.018 15.716 16.745 1.00 88.88 83 TRP A N 1
ATOM 649 C CA . TRP A 1 83 ? -11.175 14.324 17.171 1.00 88.88 83 TRP A CA 1
ATOM 650 C C . TRP A 1 83 ? -12.138 13.515 16.288 1.00 88.88 83 TRP A C 1
ATOM 652 O O . TRP A 1 83 ? -12.383 12.343 16.575 1.00 88.88 83 TRP A O 1
ATOM 662 N N . ILE A 1 84 ? -12.671 14.096 15.206 1.00 92.00 84 ILE A N 1
ATOM 663 C CA . ILE A 1 84 ? -13.445 13.339 14.216 1.00 92.00 84 ILE A CA 1
ATOM 664 C C . ILE A 1 84 ? -12.481 12.442 13.437 1.00 92.00 84 ILE A C 1
ATOM 666 O O . ILE A 1 84 ? -11.619 12.920 12.701 1.00 92.00 84 ILE 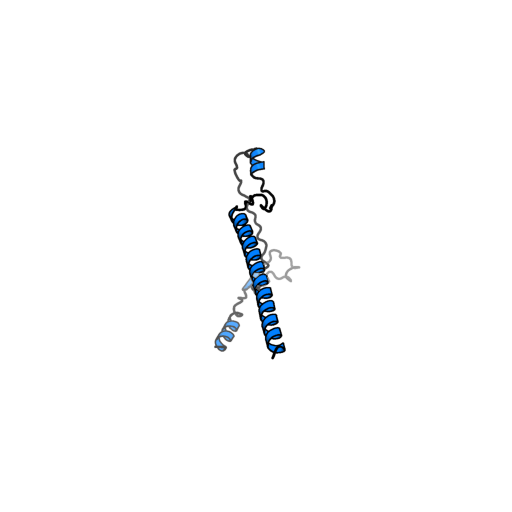A O 1
ATOM 670 N N . ILE A 1 85 ? -12.643 11.129 13.590 1.00 89.88 85 ILE A N 1
ATOM 671 C CA . ILE A 1 85 ? -11.879 10.130 12.841 1.00 89.88 85 ILE A CA 1
ATOM 672 C C . ILE A 1 85 ? -12.442 10.080 11.409 1.00 89.88 85 ILE A C 1
ATOM 674 O O . ILE A 1 85 ? -13.633 9.797 11.247 1.00 89.88 85 ILE A O 1
ATOM 678 N N . PRO A 1 86 ? -11.636 10.365 10.368 1.00 86.75 86 PRO A N 1
ATOM 679 C CA . PRO A 1 86 ? -12.108 10.315 8.991 1.00 86.75 86 PRO A CA 1
ATOM 680 C C . PRO A 1 86 ? -12.401 8.868 8.554 1.00 86.75 86 PRO A C 1
ATOM 682 O O . PRO A 1 86 ? -11.743 7.936 9.028 1.00 86.75 86 PRO A O 1
ATOM 685 N N . PRO A 1 87 ? -13.360 8.657 7.632 1.00 84.56 87 PRO A N 1
ATOM 686 C CA . PRO A 1 87 ? -13.553 7.353 7.007 1.00 84.56 87 PRO A CA 1
ATOM 687 C C . PRO A 1 87 ? -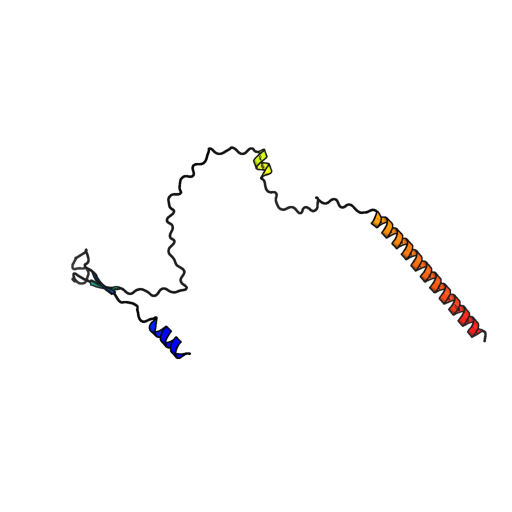12.274 6.935 6.273 1.00 84.56 87 PRO A C 1
ATOM 689 O O . PRO A 1 87 ? -11.507 7.783 5.814 1.00 84.56 87 PRO A O 1
ATOM 692 N N . SER A 1 88 ? -12.038 5.627 6.161 1.00 78.62 88 SER A N 1
ATOM 693 C CA . SER A 1 88 ? -10.839 5.103 5.503 1.00 78.62 88 SER A CA 1
ATOM 694 C C . SER A 1 88 ? -10.773 5.585 4.049 1.00 78.62 88 SER A C 1
ATOM 696 O O . SER A 1 88 ? -11.634 5.250 3.237 1.00 78.62 88 SER A O 1
ATOM 698 N N . THR A 1 89 ? -9.765 6.397 3.733 1.00 76.62 89 THR A N 1
ATOM 699 C CA . THR A 1 89 ? -9.471 6.881 2.382 1.00 76.62 89 THR A CA 1
ATOM 700 C C . THR A 1 89 ? -8.156 6.280 1.896 1.00 76.62 89 THR A C 1
ATOM 702 O O . THR A 1 89 ? -7.183 6.168 2.643 1.00 76.62 89 THR A O 1
ATOM 705 N N . GLU A 1 90 ? -8.108 5.878 0.625 1.00 74.75 90 GLU A N 1
ATOM 706 C CA . GLU A 1 90 ? -6.862 5.440 -0.002 1.00 74.75 90 GLU A CA 1
ATOM 707 C C . GLU A 1 90 ? -5.944 6.659 -0.178 1.00 74.75 90 GLU A C 1
ATOM 709 O O . GLU A 1 90 ? -6.207 7.538 -0.997 1.00 74.75 90 GLU A O 1
ATOM 714 N N . GLY A 1 91 ? -4.846 6.721 0.582 1.00 75.75 91 GLY A N 1
ATOM 715 C CA . GLY A 1 91 ? -3.862 7.817 0.586 1.00 75.75 91 GLY A CA 1
ATOM 716 C C . GLY A 1 91 ? -3.046 7.984 -0.706 1.00 75.75 91 GLY A C 1
ATOM 717 O O . GLY A 1 91 ? -1.936 8.508 -0.672 1.00 75.75 91 GLY A O 1
ATOM 718 N N . ARG A 1 92 ? -3.575 7.550 -1.856 1.00 72.19 92 ARG A N 1
ATOM 719 C CA . ARG A 1 92 ? -2.905 7.551 -3.168 1.00 72.19 92 ARG A CA 1
ATOM 720 C C . ARG A 1 92 ? -2.599 8.948 -3.718 1.00 72.19 92 ARG A C 1
ATOM 722 O O . ARG A 1 92 ? -1.865 9.050 -4.690 1.00 72.19 92 ARG A O 1
ATOM 729 N N . GLY A 1 93 ? -3.148 10.003 -3.115 1.00 74.19 93 GLY A N 1
ATOM 730 C CA . GLY A 1 93 ? -2.884 11.399 -3.482 1.00 74.19 93 GLY A CA 1
ATOM 731 C C . GLY A 1 93 ? -1.796 12.096 -2.658 1.00 74.19 93 GLY A C 1
ATOM 732 O O . GLY A 1 93 ? -1.513 13.257 -2.928 1.00 74.19 93 GLY A O 1
ATOM 733 N N . LEU A 1 94 ? -1.208 11.433 -1.651 1.00 75.88 94 LEU A N 1
ATOM 734 C CA . LEU A 1 94 ? -0.167 12.037 -0.803 1.00 75.88 94 LEU A CA 1
ATOM 735 C C . LEU A 1 94 ? 1.258 11.862 -1.341 1.00 75.88 94 LEU A C 1
ATOM 737 O O . LEU A 1 94 ? 2.156 12.567 -0.888 1.00 75.88 94 LEU A O 1
ATOM 741 N N . GLN A 1 95 ? 1.488 10.931 -2.270 1.00 83.00 95 GLN A N 1
ATOM 742 C CA . GLN A 1 95 ? 2.818 10.707 -2.829 1.00 83.00 95 GLN A CA 1
ATOM 743 C C . GLN A 1 95 ? 2.983 11.469 -4.142 1.00 83.00 95 GLN A C 1
ATOM 745 O O . GLN A 1 95 ? 2.323 11.170 -5.136 1.00 83.00 95 GLN A O 1
ATOM 750 N N . GLU A 1 96 ? 3.898 12.435 -4.147 1.00 81.19 96 GLU A N 1
ATOM 751 C CA . GLU A 1 96 ? 4.340 13.089 -5.373 1.00 81.19 96 GLU A CA 1
ATOM 752 C C . GLU A 1 96 ? 5.165 12.099 -6.210 1.00 81.19 96 GLU A C 1
ATOM 754 O O . GLU A 1 96 ? 6.182 11.567 -5.758 1.00 81.19 96 GLU A O 1
ATOM 759 N N . VAL A 1 97 ? 4.708 11.810 -7.432 1.00 79.56 97 VAL A N 1
ATOM 760 C CA . VAL A 1 97 ? 5.416 10.911 -8.352 1.00 79.56 97 VAL A CA 1
ATOM 761 C C . VAL A 1 97 ? 6.481 11.712 -9.096 1.00 79.56 97 VAL A C 1
ATOM 763 O O . VAL A 1 97 ? 6.234 12.262 -10.167 1.00 79.56 97 VAL A O 1
ATOM 766 N N . THR A 1 98 ? 7.680 11.784 -8.525 1.00 85.00 98 THR A N 1
ATOM 767 C CA . THR A 1 98 ? 8.834 12.443 -9.152 1.00 85.00 98 THR A CA 1
ATOM 768 C C . THR A 1 98 ? 9.666 11.427 -9.943 1.00 85.00 98 THR A C 1
ATOM 770 O O . THR A 1 98 ? 10.105 10.412 -9.401 1.00 85.00 98 THR A O 1
ATOM 773 N N . ILE A 1 99 ? 9.909 11.688 -11.232 1.00 86.94 99 ILE A N 1
ATOM 774 C CA . ILE A 1 99 ? 10.711 10.817 -12.109 1.00 86.94 99 ILE A CA 1
ATOM 775 C C . ILE A 1 99 ? 12.131 11.380 -12.235 1.00 86.94 99 ILE A C 1
ATOM 777 O O . ILE A 1 99 ? 12.322 12.579 -12.398 1.00 86.94 99 ILE A O 1
ATOM 781 N N . ASN A 1 100 ? 13.138 10.506 -12.165 1.00 92.75 100 ASN A N 1
ATOM 782 C CA . ASN A 1 100 ? 14.549 10.884 -12.270 1.00 92.75 100 ASN A CA 1
ATOM 783 C C . ASN A 1 100 ? 14.995 11.060 -13.738 1.00 92.75 100 ASN A C 1
ATOM 785 O O . ASN A 1 100 ? 14.837 10.144 -14.546 1.00 92.75 100 ASN A O 1
ATOM 789 N N . ASP A 1 101 ? 15.665 12.169 -14.061 1.00 92.12 101 ASP A N 1
ATOM 790 C CA . ASP A 1 101 ? 16.195 12.482 -15.403 1.00 92.12 101 ASP A CA 1
ATOM 791 C C . ASP A 1 101 ? 17.179 11.440 -15.963 1.00 92.12 101 ASP A C 1
ATOM 793 O O . ASP A 1 101 ? 17.378 11.336 -17.178 1.00 92.12 101 ASP A O 1
ATOM 797 N N . LYS A 1 102 ? 17.804 10.627 -15.101 1.00 94.62 102 LYS A N 1
ATOM 798 C CA . LYS A 1 102 ? 18.653 9.504 -15.535 1.00 94.62 102 LYS A CA 1
ATOM 799 C C . LYS A 1 102 ? 17.875 8.499 -16.388 1.00 94.62 102 LYS A C 1
ATOM 801 O O . LYS A 1 102 ? 18.459 7.922 -17.302 1.00 94.62 102 LYS A O 1
ATOM 806 N N . PHE A 1 103 ? 16.575 8.322 -16.133 1.00 95.38 103 PHE A N 1
ATOM 807 C CA . PHE A 1 103 ? 15.730 7.438 -16.938 1.00 95.38 103 PHE A CA 1
ATOM 808 C C . PHE A 1 103 ? 15.570 7.949 -18.373 1.00 95.38 103 PHE A C 1
ATOM 810 O O . PHE A 1 103 ? 15.627 7.146 -19.303 1.00 95.38 103 PHE A O 1
ATOM 817 N N . ALA A 1 104 ? 15.471 9.267 -18.573 1.00 94.06 104 ALA A N 1
ATOM 818 C CA . ALA A 1 104 ? 15.406 9.856 -19.910 1.00 94.06 104 ALA A CA 1
ATOM 819 C C . ALA A 1 104 ? 16.696 9.571 -20.696 1.00 94.06 104 ALA A C 1
ATOM 821 O O . ALA A 1 104 ? 16.645 8.972 -21.772 1.00 94.06 104 ALA A O 1
ATOM 822 N N . LYS A 1 105 ? 17.857 9.874 -20.099 1.00 95.12 105 LYS A N 1
ATOM 823 C CA . LYS A 1 105 ? 19.179 9.620 -20.706 1.00 95.12 105 LYS A CA 1
ATOM 824 C C . LYS A 1 105 ? 19.397 8.141 -21.030 1.00 95.12 105 LYS A C 1
ATOM 826 O O . LYS A 1 105 ? 19.940 7.800 -22.078 1.00 95.12 105 LYS A O 1
ATOM 831 N N . PHE A 1 106 ? 18.958 7.252 -20.140 1.00 96.31 106 PHE A N 1
ATOM 832 C CA . PHE A 1 106 ? 19.060 5.811 -20.349 1.00 96.31 106 PHE A CA 1
ATOM 833 C C . PHE A 1 106 ? 18.189 5.328 -21.517 1.00 96.31 106 PHE A C 1
ATOM 835 O O . PHE A 1 106 ? 18.656 4.557 -22.356 1.00 96.31 106 PHE A O 1
ATOM 842 N N . SER A 1 107 ? 16.944 5.807 -21.608 1.00 96.94 107 SER A N 1
ATOM 843 C CA . SER A 1 107 ? 16.032 5.433 -22.695 1.00 96.94 107 SER A CA 1
ATOM 844 C C . SER A 1 107 ? 16.538 5.879 -24.072 1.00 96.94 107 SER A C 1
ATOM 846 O O . SER A 1 107 ? 16.451 5.124 -25.042 1.00 96.94 107 SER A O 1
ATOM 848 N N . GLU A 1 108 ? 17.155 7.060 -24.144 1.00 96.19 108 GLU A N 1
ATOM 849 C CA . GLU A 1 108 ? 17.775 7.582 -25.360 1.00 96.19 108 GLU A CA 1
ATOM 850 C C . GLU A 1 108 ? 18.979 6.732 -25.788 1.00 96.19 108 GLU A C 1
ATOM 852 O O . GLU A 1 108 ? 19.072 6.316 -26.947 1.00 96.19 108 GLU A O 1
ATOM 857 N N . ALA A 1 109 ? 19.865 6.397 -24.844 1.00 98.06 109 ALA A N 1
ATOM 858 C CA . ALA A 1 109 ? 21.025 5.552 -25.111 1.00 98.06 109 ALA A CA 1
ATOM 859 C C . ALA A 1 109 ? 20.617 4.176 -25.667 1.00 98.06 109 ALA A C 1
ATOM 861 O O . ALA A 1 109 ? 21.185 3.714 -26.660 1.00 98.06 109 ALA A O 1
ATOM 862 N N . LEU A 1 110 ? 19.590 3.546 -25.083 1.00 98.25 110 LEU A N 1
ATOM 863 C CA . LEU A 1 110 ? 19.051 2.277 -25.579 1.00 98.25 110 LEU A CA 1
ATOM 864 C C . LEU A 1 110 ? 18.463 2.397 -26.988 1.00 98.25 110 LEU A C 1
ATOM 866 O O . LEU A 1 110 ? 18.657 1.503 -27.815 1.00 98.25 110 LEU A O 1
ATOM 870 N N . PHE A 1 111 ? 17.759 3.490 -27.283 1.00 97.75 111 PHE A N 1
ATOM 871 C CA . PHE A 1 111 ? 17.189 3.717 -28.608 1.00 97.75 111 PHE A CA 1
ATOM 872 C C . PHE A 1 111 ? 18.280 3.826 -29.683 1.00 97.75 111 PHE A C 1
ATOM 874 O O . PHE A 1 111 ? 18.191 3.192 -30.741 1.00 97.75 111 PHE A O 1
ATOM 881 N N . ILE A 1 112 ? 19.346 4.575 -29.393 1.00 98.19 112 ILE A N 1
ATOM 882 C CA . ILE A 1 112 ? 20.494 4.733 -30.292 1.00 98.19 112 ILE A CA 1
ATOM 883 C C . ILE A 1 112 ? 21.216 3.395 -30.485 1.00 98.19 112 ILE A C 1
ATOM 885 O O . ILE A 1 112 ? 21.478 3.005 -31.626 1.00 98.19 112 ILE A O 1
ATOM 889 N N . ALA A 1 113 ? 21.474 2.662 -29.399 1.00 98.44 113 ALA A N 1
ATOM 890 C CA . ALA A 1 113 ? 22.128 1.358 -29.449 1.00 98.44 113 ALA A CA 1
ATOM 891 C C . ALA A 1 113 ? 21.339 0.352 -30.304 1.00 98.44 113 ALA A C 1
ATOM 893 O O . ALA A 1 113 ? 21.903 -0.300 -31.181 1.00 98.44 113 ALA A O 1
ATOM 894 N N . ASN A 1 114 ? 20.016 0.276 -30.126 1.00 97.69 114 ASN A N 1
ATOM 895 C CA . ASN A 1 114 ? 19.160 -0.624 -30.904 1.00 97.69 114 ASN A CA 1
ATOM 896 C C . ASN A 1 114 ? 19.154 -0.252 -32.398 1.00 97.69 114 ASN A C 1
ATOM 898 O O . ASN A 1 114 ? 19.249 -1.120 -33.268 1.00 97.69 114 ASN A O 1
ATOM 902 N N . ARG A 1 115 ? 19.115 1.048 -32.722 1.00 97.69 115 ARG A N 1
ATOM 903 C CA . ARG A 1 115 ? 19.244 1.513 -34.111 1.00 97.69 115 ARG A CA 1
ATOM 904 C C . ARG A 1 115 ? 20.586 1.104 -34.717 1.00 97.69 115 ARG A C 1
ATOM 906 O O . ARG A 1 115 ? 20.618 0.710 -35.882 1.00 97.69 115 ARG A O 1
ATOM 913 N N . HIS A 1 116 ? 21.673 1.207 -33.955 1.00 98.06 116 HIS A N 1
ATOM 914 C CA . HIS A 1 116 ? 23.000 0.820 -34.418 1.00 98.06 116 HIS A CA 1
ATOM 915 C C . HIS A 1 116 ? 23.089 -0.685 -34.681 1.00 98.06 116 HIS A C 1
ATOM 917 O O . HIS A 1 116 ? 23.448 -1.070 -35.792 1.00 98.06 116 HIS A O 1
ATOM 923 N N . ALA A 1 117 ? 22.651 -1.511 -33.729 1.00 98.19 117 ALA A N 1
ATOM 924 C CA . ALA A 1 117 ? 22.660 -2.966 -33.854 1.00 98.19 117 ALA A CA 1
ATOM 925 C C . ALA A 1 117 ? 21.862 -3.451 -35.078 1.00 98.19 117 ALA A C 1
ATOM 927 O O . ALA A 1 117 ? 22.295 -4.336 -35.813 1.00 98.19 117 ALA A O 1
ATOM 928 N N . ARG A 1 118 ? 20.709 -2.826 -35.359 1.00 97.62 118 ARG A N 1
ATOM 929 C CA . ARG A 1 118 ? 19.904 -3.149 -36.550 1.00 97.62 118 ARG A CA 1
ATOM 930 C C . ARG A 1 118 ? 20.610 -2.788 -37.853 1.00 97.62 118 ARG A C 1
ATOM 932 O O . ARG A 1 118 ? 20.542 -3.560 -38.805 1.00 97.62 118 ARG A O 1
ATOM 939 N N . LYS A 1 119 ? 21.276 -1.631 -37.906 1.00 97.44 119 LYS A N 1
ATOM 940 C CA . LYS A 1 119 ? 22.045 -1.216 -39.089 1.00 97.44 119 LYS A CA 1
ATOM 941 C C . LYS A 1 119 ? 23.200 -2.167 -39.357 1.00 97.44 119 LYS A C 1
ATOM 943 O O . LYS A 1 119 ? 23.392 -2.560 -40.501 1.00 97.44 119 LYS A O 1
ATOM 948 N N . GLU A 1 120 ? 23.927 -2.558 -38.317 1.00 97.25 120 GLU A N 1
ATOM 949 C CA . GLU A 1 120 ? 25.011 -3.529 -38.447 1.00 97.25 120 GLU A CA 1
ATOM 950 C C . GLU A 1 120 ? 24.477 -4.864 -38.960 1.00 97.25 120 GLU A C 1
ATOM 952 O O . GLU A 1 120 ? 24.974 -5.372 -39.959 1.00 97.25 120 GLU A O 1
ATOM 957 N N . ALA A 1 121 ? 23.402 -5.392 -38.365 1.00 97.50 121 ALA A N 1
ATOM 958 C CA . ALA A 1 121 ? 22.777 -6.632 -38.823 1.00 97.50 121 ALA A CA 1
ATOM 959 C C . ALA A 1 121 ? 22.357 -6.572 -40.305 1.00 97.50 121 ALA A C 1
ATOM 961 O O . ALA A 1 121 ? 22.601 -7.518 -41.054 1.00 97.50 121 ALA A O 1
ATOM 962 N N . GLN A 1 122 ? 21.782 -5.449 -40.750 1.00 97.06 122 GLN A N 1
ATOM 963 C CA . GLN A 1 122 ? 21.439 -5.229 -42.160 1.00 97.06 122 GLN A CA 1
ATOM 964 C C . GLN A 1 122 ? 22.683 -5.195 -43.054 1.00 97.06 122 GLN A C 1
ATOM 966 O O . GLN A 1 122 ? 22.702 -5.830 -44.106 1.00 97.06 122 GLN A O 1
ATOM 971 N N . GLN A 1 123 ? 23.734 -4.487 -42.639 1.00 97.31 123 GLN A N 1
ATOM 972 C CA . GLN A 1 123 ? 24.991 -4.417 -43.383 1.00 97.31 123 GLN A CA 1
ATOM 973 C C . GLN A 1 123 ? 25.649 -5.797 -43.507 1.00 97.31 123 GLN A C 1
ATOM 975 O O . GLN A 1 123 ? 26.067 -6.170 -44.603 1.00 97.31 123 GLN A O 1
ATOM 980 N N . TYR A 1 124 ? 25.686 -6.582 -42.427 1.00 96.75 124 TYR A N 1
ATOM 981 C CA . TYR A 1 124 ? 26.193 -7.955 -42.448 1.00 96.75 124 TYR A CA 1
ATOM 982 C C . TYR A 1 124 ? 25.362 -8.867 -43.356 1.00 96.75 124 TYR A C 1
ATOM 984 O O . TYR A 1 124 ? 25.941 -9.638 -44.120 1.00 96.75 124 TYR A O 1
ATOM 992 N N . ALA A 1 125 ? 24.029 -8.760 -43.329 1.00 97.25 125 ALA A N 1
ATOM 993 C CA . ALA A 1 125 ? 23.153 -9.533 -44.209 1.00 97.25 125 ALA A CA 1
ATOM 994 C C . ALA A 1 125 ? 23.419 -9.223 -45.692 1.00 97.25 125 ALA A C 1
ATOM 996 O O . ALA A 1 125 ? 23.660 -10.138 -46.478 1.00 97.25 125 ALA A O 1
ATOM 997 N N . LEU A 1 126 ? 23.492 -7.936 -46.052 1.00 96.94 126 LEU A N 1
ATOM 998 C CA . LEU A 1 126 ? 23.786 -7.501 -47.421 1.00 96.94 126 LEU A CA 1
ATOM 999 C C . LEU A 1 126 ? 25.177 -7.940 -47.887 1.00 96.94 126 LEU A C 1
ATOM 1001 O O . LEU A 1 126 ? 25.346 -8.365 -49.029 1.00 96.94 126 LEU A O 1
ATOM 1005 N N . MET A 1 127 ? 26.195 -7.835 -47.026 1.00 94.88 127 MET A N 1
ATOM 1006 C CA . MET A 1 127 ? 27.538 -8.312 -47.363 1.00 94.88 127 MET A CA 1
ATOM 1007 C C . MET A 1 127 ? 27.543 -9.824 -47.587 1.00 94.88 127 MET A C 1
ATOM 1009 O O . MET A 1 127 ? 28.112 -10.283 -48.575 1.00 94.88 127 MET A O 1
ATOM 1013 N N . ARG A 1 128 ? 26.871 -10.593 -46.723 1.00 93.81 128 ARG A N 1
ATOM 1014 C CA . ARG A 1 128 ? 26.754 -12.049 -46.853 1.00 93.81 128 ARG A CA 1
ATOM 1015 C C . ARG A 1 128 ? 26.094 -12.455 -48.172 1.00 93.81 128 ARG A C 1
ATOM 1017 O O . ARG A 1 128 ? 26.592 -13.360 -48.835 1.00 93.81 128 ARG A O 1
ATOM 1024 N N . GLU A 1 129 ? 25.022 -11.774 -48.574 1.00 96.31 129 GLU A N 1
ATOM 1025 C CA . GLU A 1 129 ? 24.360 -12.007 -49.864 1.00 96.31 129 GLU A CA 1
ATOM 1026 C C . GLU A 1 129 ? 25.281 -11.697 -51.048 1.00 96.31 129 GLU A C 1
ATOM 1028 O O . GLU A 1 129 ? 25.386 -12.510 -51.963 1.00 96.31 129 GLU A O 1
ATOM 1033 N N . LYS A 1 130 ? 26.011 -10.573 -51.009 1.00 96.69 130 LYS A N 1
ATOM 1034 C CA . LYS A 1 130 ? 26.982 -10.212 -52.057 1.00 96.69 130 LYS A CA 1
ATOM 1035 C C . LYS A 1 130 ? 28.114 -11.230 -52.187 1.00 96.69 130 LYS A C 1
ATOM 1037 O O . LYS A 1 130 ? 28.510 -11.552 -53.302 1.00 96.69 130 LYS A O 1
ATOM 1042 N N . PHE A 1 131 ? 28.645 -11.735 -51.072 1.00 96.06 131 PHE A N 1
ATOM 1043 C CA . PHE A 1 131 ? 29.661 -12.792 -51.105 1.00 96.06 131 PHE A CA 1
ATOM 1044 C C . PHE A 1 131 ? 29.100 -14.091 -51.694 1.00 96.06 131 PHE A C 1
ATOM 1046 O O . PHE A 1 131 ? 29.742 -14.688 -52.552 1.00 96.06 131 PHE A O 1
ATOM 1053 N N . ALA A 1 132 ? 27.882 -14.482 -51.313 1.00 95.81 132 ALA A N 1
ATOM 1054 C CA . ALA A 1 132 ? 27.227 -15.664 -51.866 1.00 95.81 132 ALA A CA 1
ATOM 1055 C C . ALA A 1 132 ? 26.910 -15.531 -53.370 1.00 95.81 132 ALA A C 1
ATOM 1057 O O . ALA A 1 132 ? 26.989 -16.519 -54.095 1.00 95.81 132 ALA A O 1
ATOM 1058 N N . GLN A 1 133 ? 26.560 -14.332 -53.852 1.00 93.81 133 GLN A N 1
ATOM 1059 C CA . GLN A 1 133 ? 26.380 -14.055 -55.285 1.00 93.81 133 GLN A CA 1
ATOM 1060 C C . GLN A 1 133 ? 27.692 -14.231 -56.051 1.00 93.81 133 GLN A C 1
ATOM 1062 O O . GLN A 1 133 ? 27.720 -14.981 -57.021 1.00 93.81 133 GLN A O 1
ATOM 1067 N N . LYS A 1 134 ? 28.788 -13.632 -55.565 1.00 94.38 134 LYS A N 1
ATOM 1068 C CA . LYS A 1 134 ? 30.117 -13.787 -56.176 1.00 94.38 134 LYS A CA 1
ATOM 1069 C C . LYS A 1 134 ? 30.567 -15.247 -56.238 1.00 94.38 134 LYS A C 1
ATOM 1071 O O . LYS A 1 134 ? 31.035 -15.687 -57.277 1.00 94.38 134 LYS A O 1
ATOM 1076 N N . GLU A 1 135 ? 30.361 -16.015 -55.167 1.00 94.06 135 GLU A N 1
ATOM 1077 C CA . GLU A 1 135 ? 30.703 -17.444 -55.141 1.00 94.06 135 GLU A CA 1
ATOM 1078 C C . GLU A 1 135 ? 29.887 -18.260 -56.165 1.00 94.06 135 GLU A C 1
ATOM 1080 O O . GLU A 1 135 ? 30.407 -19.198 -56.768 1.00 94.06 135 GLU A O 1
ATOM 1085 N N . LYS A 1 136 ? 28.608 -17.917 -56.386 1.00 94.75 136 LYS A N 1
ATOM 1086 C CA . LYS A 1 136 ? 27.780 -18.553 -57.427 1.00 94.75 136 LYS A CA 1
ATOM 1087 C C . LYS A 1 136 ? 28.245 -18.177 -58.833 1.00 94.75 136 LYS A C 1
ATOM 1089 O O . LYS A 1 136 ? 28.411 -19.068 -59.656 1.00 94.75 136 LYS A O 1
ATOM 1094 N N . GLU A 1 137 ? 28.505 -16.894 -59.081 1.00 93.50 137 GLU A N 1
ATOM 1095 C CA . GLU A 1 137 ? 29.020 -16.408 -60.368 1.00 93.50 137 GLU A CA 1
ATOM 1096 C C . GLU A 1 137 ? 30.369 -17.046 -60.726 1.00 93.50 137 GLU A C 1
ATOM 1098 O O . GLU A 1 137 ? 30.608 -17.364 -61.886 1.00 93.50 137 GLU A O 1
ATOM 1103 N N . GLU A 1 138 ? 31.258 -17.246 -59.749 1.00 92.31 138 GLU A N 1
ATOM 1104 C CA . GLU A 1 138 ? 32.535 -17.939 -59.952 1.00 92.31 138 GLU A CA 1
ATOM 1105 C C . GLU A 1 138 ? 32.337 -19.425 -60.282 1.00 92.31 138 GLU A C 1
ATOM 1107 O O . GLU A 1 138 ? 33.006 -19.938 -61.176 1.00 92.31 138 GLU A O 1
ATOM 1112 N N . LYS A 1 139 ? 31.393 -20.109 -59.619 1.00 91.31 139 LYS A N 1
ATOM 1113 C CA . LYS A 1 139 ? 31.063 -21.516 -59.912 1.00 91.31 139 LYS A CA 1
ATOM 1114 C C . LYS A 1 139 ? 30.437 -21.715 -61.293 1.00 91.31 139 LYS A C 1
ATOM 1116 O O . LYS A 1 139 ? 30.673 -22.753 -61.893 1.00 91.31 139 LYS A O 1
ATOM 1121 N N . GLU A 1 140 ? 29.654 -20.757 -61.787 1.00 87.75 140 GLU A N 1
ATOM 1122 C CA . GLU A 1 140 ? 29.016 -20.815 -63.115 1.00 87.75 140 GLU A CA 1
ATOM 1123 C C . GLU A 1 140 ? 29.982 -20.506 -64.275 1.00 87.75 140 GLU A C 1
ATOM 1125 O O . GLU A 1 140 ? 29.662 -20.780 -65.430 1.00 87.75 140 GLU A O 1
ATOM 1130 N N . ARG A 1 141 ? 31.156 -19.921 -63.993 1.00 78.06 141 ARG A N 1
ATOM 1131 C CA . ARG A 1 141 ? 32.176 -19.569 -65.001 1.00 78.06 141 ARG A CA 1
ATOM 1132 C C . ARG A 1 141 ? 33.174 -20.692 -65.317 1.00 78.06 141 ARG A C 1
ATOM 1134 O O . ARG A 1 141 ? 33.955 -20.521 -66.254 1.00 78.06 141 ARG A O 1
ATOM 1141 N N . CYS A 1 142 ? 33.169 -21.781 -64.551 1.00 61.28 142 CYS A N 1
ATOM 1142 C CA . CYS A 1 142 ? 33.992 -22.979 -64.756 1.00 61.28 142 CYS A CA 1
ATOM 1143 C C . CYS A 1 142 ? 33.171 -24.091 -65.413 1.00 61.28 142 CYS A C 1
ATOM 1145 O O . CYS A 1 142 ? 33.749 -24.806 -66.261 1.00 61.28 142 CYS A O 1
#

Radius of gyration: 51.76 Å; chains: 1; bounding box: 92×78×126 Å

Foldseek 3Di:
DVVVVVVVVVVVVPDFDWDWDKDADPDQDCVPPVNDRIDIDTDTDDDDDPPDPPDDPPDPPDDPDDDDDDDDDDDDPVNVVVPDDDDDDDPPVVDDDDDDCVVVVVVVVVVVVVVVVVVVVVVVVVVVVVVVVVVVVVVVVD

InterPro domains:
  IPR004015 SKI-interacting protein SKIP, SNW domain [PF02731] (20-88)
  IPR004015 SKI-interacting protein SKIP, SNW domain [PF02731] (89-141)
  IPR017862 SKI-interacting protein, SKIP [PTHR12096] (19-141)

pLDDT: mean 81.48, std 14.28, range [46.16, 98.44]

Sequence (142 aa):
MTVMLKNAIKYRIQDLQITNICYTSKQQDEAYNSGATQRIIRIVEIPVDPIDSSTKKFGLSLPLAPILHSLLCKISAKEQQKWIIPPSTEGRGLQEVTINDKFAKFSEALFIANRHARKEAQQYALMREKFAQKEKEEKERC